Protein AF-A0A1R4H6D2-F1 (afdb_monomer_lite)

Organism: NCBI:txid360316

Foldseek 3Di:
DDDDDDDDDPVVVVVLCVVCVVVVHDSVVVVVVVVVVVVVVVVVVVVVVVVVVCVVVVVDDDDDPVVVVVVVVD

pLDDT: mean 91.83, std 6.9, range [56.44, 97.19]

Radius of gyration: 20.91 Å; chains: 1; bounding box: 53×27×45 Å

Structure (mmCIF, N/CA/C/O backbone):
data_AF-A0A1R4H6D2-F1
#
_entry.id   AF-A0A1R4H6D2-F1
#
loop_
_atom_site.group_PDB
_atom_site.id
_atom_site.type_symbol
_atom_site.label_atom_id
_atom_site.label_alt_id
_atom_site.label_comp_id
_atom_site.label_asym_id
_atom_site.label_entity_id
_atom_site.label_seq_id
_atom_site.pdbx_PDB_ins_code
_atom_site.Cartn_x
_atom_site.Cartn_y
_atom_site.Cartn_z
_atom_site.occupancy
_atom_site.B_iso_or_equiv
_atom_site.auth_seq_id
_atom_site.auth_comp_id
_atom_site.auth_asym_id
_atom_site.auth_atom_id
_atom_site.pdbx_PDB_model_num
ATOM 1 N N . MET A 1 1 ? -2.758 18.923 -14.013 1.00 62.28 1 MET A N 1
ATOM 2 C CA . MET A 1 1 ? -1.640 17.954 -14.008 1.00 62.28 1 MET A CA 1
ATOM 3 C C . MET A 1 1 ? -0.449 18.647 -13.377 1.00 62.28 1 MET A C 1
ATOM 5 O O . MET A 1 1 ? -0.074 19.708 -13.861 1.00 62.28 1 MET A O 1
ATOM 9 N N . THR A 1 2 ? 0.081 18.102 -12.285 1.00 85.75 2 THR A N 1
ATOM 10 C CA . THR A 1 2 ? 1.225 18.672 -11.556 1.00 85.75 2 THR A CA 1
ATOM 11 C C . THR A 1 2 ? 2.448 17.799 -11.816 1.00 85.75 2 THR A C 1
ATOM 13 O O . THR A 1 2 ? 2.331 16.575 -11.805 1.00 85.75 2 THR A O 1
ATOM 16 N N . THR A 1 3 ? 3.607 18.406 -12.070 1.00 85.75 3 THR A N 1
ATOM 17 C CA . THR A 1 3 ? 4.850 17.674 -12.350 1.00 85.75 3 THR A CA 1
ATOM 18 C C . THR A 1 3 ? 5.700 17.586 -11.090 1.00 85.75 3 THR A C 1
ATOM 20 O O . THR A 1 3 ? 6.124 18.611 -10.561 1.00 85.75 3 THR A O 1
ATOM 23 N N . LEU A 1 4 ? 5.983 16.364 -10.642 1.00 86.94 4 LEU A N 1
ATOM 24 C CA . LEU A 1 4 ? 6.929 16.085 -9.564 1.00 86.94 4 LEU A CA 1
ATOM 25 C C . LEU A 1 4 ? 8.302 15.750 -10.163 1.00 86.94 4 LEU A C 1
ATOM 27 O O . LEU A 1 4 ? 8.393 14.936 -11.081 1.00 86.94 4 LEU A O 1
ATOM 31 N N . LYS A 1 5 ? 9.369 16.365 -9.645 1.00 91.56 5 LYS A N 1
ATOM 32 C CA . LYS A 1 5 ? 10.754 15.971 -9.942 1.00 91.56 5 LYS A CA 1
ATOM 33 C C . LYS A 1 5 ? 11.298 15.188 -8.754 1.00 91.56 5 LYS A C 1
ATOM 35 O O . LYS A 1 5 ? 11.251 15.687 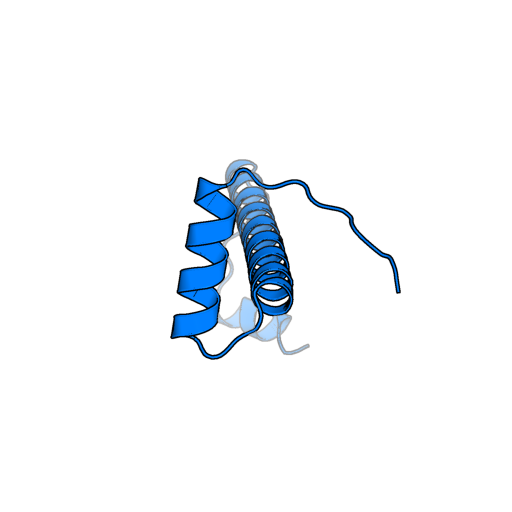-7.634 1.00 91.56 5 LYS A O 1
ATOM 40 N N . LEU A 1 6 ? 11.807 13.989 -9.013 1.00 88.88 6 LEU A N 1
ATOM 41 C CA . LEU A 1 6 ? 12.359 13.085 -8.009 1.00 88.88 6 LEU A CA 1
ATOM 42 C C . LEU A 1 6 ? 13.800 12.746 -8.387 1.00 88.88 6 LEU A C 1
ATOM 44 O O . LEU A 1 6 ? 14.065 12.392 -9.536 1.00 88.88 6 LEU A O 1
ATOM 48 N N . THR A 1 7 ? 14.711 12.849 -7.426 1.00 93.75 7 THR A N 1
ATOM 49 C CA . THR A 1 7 ? 16.095 12.391 -7.576 1.00 93.75 7 THR A CA 1
ATOM 50 C C . THR A 1 7 ? 16.222 11.056 -6.862 1.00 93.75 7 THR A C 1
ATOM 52 O O . THR A 1 7 ? 15.905 10.964 -5.678 1.00 93.75 7 THR A O 1
ATOM 55 N N . LEU A 1 8 ? 16.662 10.031 -7.586 1.00 92.25 8 LEU A N 1
ATOM 56 C CA . LEU A 1 8 ? 16.919 8.694 -7.059 1.00 92.25 8 LEU A CA 1
ATOM 57 C C . LEU A 1 8 ? 18.421 8.434 -7.107 1.00 92.25 8 LEU A C 1
ATOM 59 O O . LEU A 1 8 ? 19.096 8.928 -8.010 1.00 92.25 8 LEU A O 1
ATOM 63 N N . ASP A 1 9 ? 18.930 7.657 -6.157 1.00 97.19 9 ASP A N 1
ATOM 64 C CA . ASP A 1 9 ? 20.262 7.084 -6.307 1.00 97.19 9 ASP A CA 1
ATOM 65 C C . ASP A 1 9 ? 20.284 6.036 -7.435 1.00 97.19 9 ASP A C 1
ATOM 67 O O . ASP A 1 9 ? 19.250 5.491 -7.846 1.00 97.19 9 ASP A O 1
ATOM 71 N N . ASP A 1 10 ? 21.483 5.760 -7.949 1.00 96.12 10 ASP A N 1
ATOM 72 C CA . ASP A 1 10 ? 21.664 4.862 -9.090 1.00 96.12 10 ASP A CA 1
ATOM 73 C C . ASP A 1 10 ? 21.172 3.441 -8.786 1.00 96.12 10 ASP A C 1
ATOM 75 O O . ASP A 1 10 ? 20.564 2.794 -9.643 1.00 96.12 10 ASP A O 1
ATOM 79 N N . SER A 1 11 ? 21.390 2.953 -7.561 1.00 96.62 11 SER A N 1
ATOM 80 C CA . SER A 1 11 ? 20.957 1.617 -7.142 1.00 96.62 11 SER A CA 1
ATOM 81 C C . SER A 1 11 ? 19.440 1.456 -7.185 1.00 96.62 11 SER A C 1
ATOM 83 O O . SER A 1 11 ? 18.928 0.467 -7.715 1.00 96.62 11 SER A O 1
ATOM 85 N N . LEU A 1 12 ? 18.712 2.440 -6.667 1.00 94.94 12 LEU A N 1
ATOM 86 C CA . LEU A 1 12 ? 17.263 2.454 -6.607 1.00 94.94 12 LEU A CA 1
ATOM 87 C C . LEU A 1 12 ? 16.668 2.642 -8.000 1.00 94.94 12 LEU A C 1
ATOM 89 O O . LEU A 1 12 ? 15.709 1.955 -8.350 1.00 94.94 12 LEU A O 1
ATOM 93 N N . PHE A 1 13 ? 17.264 3.503 -8.830 1.00 95.00 13 PHE A N 1
ATOM 94 C CA . PHE A 1 13 ? 16.839 3.655 -10.219 1.00 95.00 13 PHE A CA 1
ATOM 95 C C . PHE A 1 13 ? 17.027 2.363 -11.028 1.00 95.00 13 PHE A C 1
ATOM 97 O O . PHE A 1 13 ? 16.134 1.975 -11.789 1.00 95.00 13 PHE A O 1
ATOM 104 N N . GLN A 1 14 ? 18.151 1.659 -10.848 1.00 96.38 14 GLN A N 1
ATOM 105 C CA . GLN A 1 14 ? 18.375 0.363 -11.492 1.00 96.38 14 GLN A CA 1
ATOM 106 C C . GLN A 1 14 ? 17.372 -0.690 -11.022 1.00 96.38 14 GLN A C 1
ATOM 108 O O . GLN A 1 14 ? 16.813 -1.413 -11.852 1.00 96.38 14 GLN A O 1
ATOM 113 N N . LEU A 1 15 ? 17.114 -0.763 -9.714 1.00 96.38 15 LEU A N 1
ATOM 114 C CA . LEU A 1 15 ? 16.133 -1.686 -9.154 1.00 96.38 15 LEU A CA 1
ATOM 115 C C . LEU A 1 15 ? 14.734 -1.411 -9.713 1.00 96.38 15 LEU A C 1
ATOM 117 O O . LEU A 1 15 ? 14.090 -2.328 -10.220 1.00 96.38 15 LEU A O 1
ATOM 121 N N . LEU A 1 16 ? 14.293 -0.152 -9.685 1.00 95.31 16 LEU A N 1
ATOM 122 C CA . LEU A 1 16 ? 13.015 0.271 -10.249 1.00 95.31 16 LEU A CA 1
ATOM 123 C C . LEU A 1 16 ? 12.911 -0.111 -11.728 1.00 95.31 16 LEU A C 1
ATOM 125 O O . LEU A 1 16 ? 11.911 -0.689 -12.145 1.00 95.31 16 LEU A O 1
ATOM 129 N N . SER A 1 17 ? 13.950 0.181 -12.511 1.00 95.12 17 SER A N 1
ATOM 130 C CA . SER A 1 17 ? 13.969 -0.098 -13.949 1.00 95.12 17 SER A CA 1
ATOM 131 C C . SER A 1 17 ? 13.886 -1.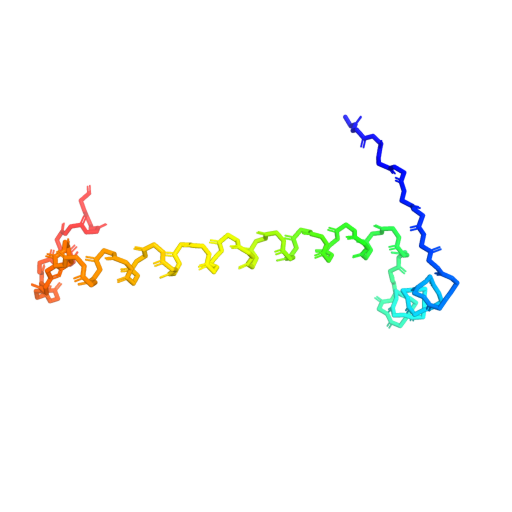592 -14.247 1.00 95.12 17 SER A C 1
ATOM 133 O O . SER A 1 17 ? 13.136 -2.010 -15.130 1.00 95.12 17 SER A O 1
ATOM 135 N N . LYS A 1 18 ? 14.610 -2.414 -13.480 1.00 97.00 18 LYS A N 1
ATOM 136 C CA . LYS A 1 18 ? 14.562 -3.874 -13.591 1.00 97.00 18 LYS A CA 1
ATOM 137 C C . LYS A 1 18 ? 13.174 -4.414 -13.245 1.00 97.00 18 LYS A C 1
ATOM 139 O O . LYS A 1 18 ? 12.642 -5.232 -13.992 1.00 97.00 18 LYS A O 1
ATOM 144 N N . THR A 1 19 ? 12.590 -3.949 -12.143 1.00 96.69 19 THR A N 1
ATOM 145 C CA . THR A 1 19 ? 11.259 -4.373 -11.688 1.00 96.69 19 THR A CA 1
ATOM 146 C C . THR A 1 19 ? 10.176 -3.957 -12.679 1.00 96.69 19 THR A C 1
ATOM 148 O O . THR A 1 19 ? 9.349 -4.780 -13.058 1.00 96.69 19 THR A O 1
ATOM 151 N N . ALA A 1 20 ? 10.215 -2.716 -13.168 1.00 96.62 20 ALA A N 1
ATOM 152 C CA . ALA A 1 20 ? 9.278 -2.225 -14.173 1.00 96.62 20 ALA A CA 1
ATOM 153 C C . ALA A 1 20 ? 9.356 -3.052 -15.463 1.00 96.62 20 ALA A C 1
ATOM 155 O O . ALA A 1 20 ? 8.329 -3.511 -15.957 1.00 96.62 20 ALA A O 1
ATOM 156 N N . SER A 1 21 ? 10.572 -3.333 -15.946 1.00 96.44 21 SER A N 1
ATOM 157 C CA . SER A 1 21 ? 10.799 -4.171 -17.128 1.00 96.44 21 SER A CA 1
ATOM 158 C C . SER A 1 21 ? 10.238 -5.587 -16.960 1.00 96.44 21 SER A C 1
ATOM 160 O O . SER A 1 21 ? 9.532 -6.077 -17.841 1.00 96.44 21 SER A O 1
ATOM 162 N N . ALA A 1 22 ? 10.462 -6.221 -15.803 1.00 96.88 22 ALA A N 1
ATOM 163 C CA . ALA A 1 22 ? 9.925 -7.552 -15.510 1.00 96.88 22 ALA A CA 1
ATOM 164 C C . ALA A 1 22 ? 8.385 -7.593 -15.497 1.00 96.88 22 ALA A C 1
ATOM 166 O O . ALA A 1 22 ? 7.793 -8.620 -15.818 1.00 96.88 22 ALA A O 1
ATOM 167 N N . LEU A 1 23 ? 7.743 -6.472 -15.157 1.00 95.25 23 LEU A N 1
ATOM 168 C CA . LEU A 1 23 ? 6.288 -6.309 -15.152 1.00 95.25 23 LEU A CA 1
ATOM 169 C C . LEU A 1 23 ? 5.728 -5.784 -16.488 1.00 95.25 23 LEU A C 1
ATOM 171 O O . LEU A 1 23 ? 4.519 -5.593 -16.601 1.00 95.25 23 LEU A O 1
ATOM 175 N N . GLY A 1 24 ? 6.580 -5.524 -17.488 1.00 95.8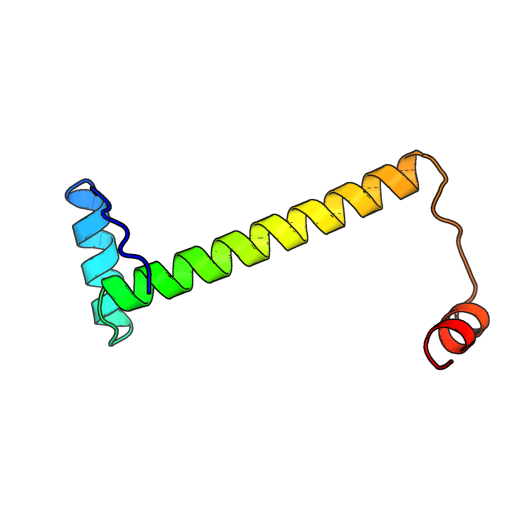1 24 GLY A N 1
ATOM 176 C CA . GLY A 1 24 ? 6.172 -4.926 -18.763 1.00 95.81 24 GLY A CA 1
ATOM 177 C C . GLY A 1 24 ? 5.697 -3.472 -18.644 1.00 95.81 24 GLY A C 1
ATOM 178 O O . GLY A 1 24 ? 4.912 -3.015 -19.473 1.00 95.81 24 GLY A O 1
ATOM 179 N N . LYS A 1 25 ? 6.141 -2.747 -17.610 1.00 94.19 25 LYS A N 1
ATOM 180 C CA . LYS A 1 25 ? 5.743 -1.364 -17.303 1.00 94.19 25 LYS A CA 1
ATOM 181 C C . LYS A 1 25 ? 6.891 -0.377 -17.519 1.00 94.19 25 LYS A C 1
ATOM 183 O O . LYS A 1 25 ? 8.067 -0.736 -17.473 1.00 94.19 25 LYS A O 1
ATOM 188 N N . ASN A 1 26 ? 6.551 0.899 -17.700 1.00 95.12 26 ASN A N 1
ATOM 189 C CA . ASN A 1 26 ? 7.521 1.992 -17.626 1.00 95.12 26 ASN A CA 1
ATOM 190 C C . ASN A 1 26 ? 7.857 2.296 -16.148 1.00 95.12 26 ASN A C 1
ATOM 192 O O . ASN A 1 26 ? 6.942 2.309 -15.320 1.00 95.12 26 ASN A O 1
ATOM 196 N N . PRO A 1 27 ? 9.126 2.595 -15.800 1.00 92.88 27 PRO A N 1
ATOM 197 C CA . PRO A 1 27 ? 9.518 3.020 -14.453 1.00 92.88 27 PRO A CA 1
ATOM 198 C C . PRO A 1 27 ? 8.646 4.124 -13.835 1.00 92.88 27 PRO A C 1
ATOM 200 O O . PRO A 1 27 ? 8.338 4.061 -12.649 1.00 92.88 27 PRO A O 1
ATOM 203 N N . LEU A 1 28 ? 8.219 5.119 -14.619 1.00 92.69 28 LEU A N 1
ATOM 204 C CA . LEU A 1 28 ? 7.380 6.220 -14.130 1.00 92.69 28 LEU A CA 1
ATOM 205 C C . LEU A 1 28 ? 5.958 5.772 -13.783 1.00 92.69 28 LEU A C 1
ATOM 207 O O . LEU A 1 28 ? 5.388 6.261 -12.807 1.00 92.69 28 LEU A O 1
ATOM 211 N N . ASP A 1 29 ? 5.390 4.850 -14.559 1.00 93.50 29 ASP A N 1
ATOM 212 C CA . ASP A 1 29 ? 4.067 4.301 -14.264 1.00 93.50 29 ASP A CA 1
ATOM 213 C C . ASP A 1 29 ? 4.127 3.414 -13.020 1.00 93.50 29 ASP A C 1
ATOM 215 O O . ASP A 1 29 ? 3.269 3.529 -12.148 1.00 93.50 29 ASP A O 1
ATOM 219 N N . LEU A 1 30 ? 5.200 2.628 -12.869 1.00 94.88 30 LEU A N 1
ATOM 220 C CA . LEU A 1 30 ? 5.432 1.851 -11.654 1.00 94.88 30 LEU A CA 1
ATOM 221 C C . LEU A 1 30 ? 5.610 2.751 -10.419 1.00 94.88 30 LEU A C 1
ATOM 223 O O . LEU A 1 30 ? 5.027 2.459 -9.380 1.00 94.88 30 LEU A O 1
ATOM 227 N N . ILE A 1 31 ? 6.355 3.863 -10.517 1.00 94.19 31 ILE A N 1
ATOM 228 C CA . ILE A 1 31 ? 6.466 4.840 -9.415 1.00 94.19 31 ILE A CA 1
ATOM 229 C C . ILE A 1 31 ? 5.082 5.353 -9.015 1.00 94.19 31 ILE A C 1
ATOM 231 O O . ILE A 1 31 ? 4.785 5.428 -7.825 1.00 94.19 31 ILE A O 1
ATOM 235 N N . ARG A 1 32 ? 4.240 5.720 -9.990 1.00 93.12 32 ARG A N 1
ATOM 236 C CA . ARG A 1 32 ? 2.899 6.241 -9.705 1.00 93.12 32 ARG A CA 1
ATOM 237 C C . ARG A 1 32 ? 2.071 5.218 -8.935 1.00 93.12 32 ARG A C 1
ATOM 239 O O . ARG A 1 32 ? 1.498 5.572 -7.913 1.00 93.12 32 ARG A O 1
ATOM 246 N N . GLU A 1 33 ? 2.046 3.974 -9.401 1.00 94.38 33 GLU A N 1
ATOM 247 C CA . GLU A 1 33 ? 1.311 2.893 -8.742 1.00 94.38 33 GLU A CA 1
ATOM 248 C C . GLU A 1 33 ? 1.813 2.638 -7.319 1.00 94.38 33 GLU A C 1
ATOM 250 O O . GLU A 1 33 ? 1.010 2.563 -6.395 1.00 94.38 33 GLU A O 1
ATOM 255 N N . VAL A 1 34 ? 3.133 2.552 -7.129 1.00 94.88 34 VAL A N 1
ATOM 256 C CA . VAL A 1 34 ? 3.730 2.291 -5.812 1.00 94.88 34 VAL A CA 1
ATOM 257 C C . VAL A 1 34 ? 3.432 3.423 -4.833 1.00 94.88 34 VAL A C 1
ATOM 259 O O . VAL A 1 34 ? 3.100 3.151 -3.684 1.00 94.88 34 VAL A O 1
ATOM 262 N N . ILE A 1 35 ? 3.519 4.684 -5.270 1.00 94.44 35 ILE A N 1
ATOM 263 C CA . ILE A 1 35 ? 3.178 5.831 -4.417 1.00 94.44 35 ILE A CA 1
ATOM 264 C C . ILE A 1 35 ? 1.697 5.793 -4.040 1.00 94.44 35 ILE A C 1
ATOM 266 O O . ILE A 1 35 ? 1.380 5.997 -2.874 1.00 94.44 35 ILE A O 1
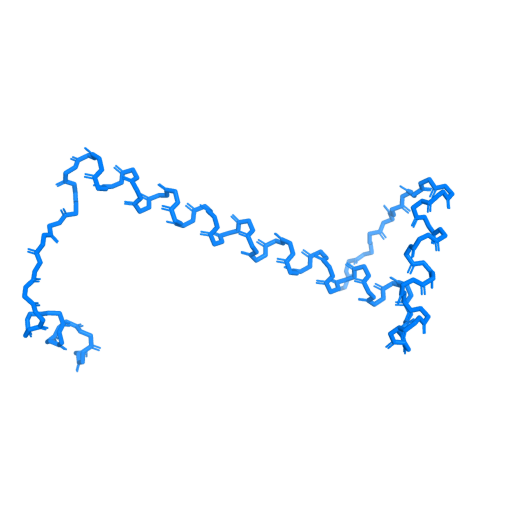ATOM 270 N N . THR A 1 36 ? 0.800 5.527 -4.994 1.00 95.38 36 THR A N 1
ATOM 271 C CA . THR A 1 36 ? -0.637 5.412 -4.710 1.00 95.38 36 THR A CA 1
ATOM 272 C C . THR A 1 36 ? -0.903 4.314 -3.687 1.00 95.38 36 THR A C 1
ATOM 274 O O . THR A 1 36 ? -1.491 4.599 -2.650 1.00 95.38 36 THR A O 1
ATOM 277 N N . TYR A 1 37 ? -0.386 3.109 -3.929 1.00 96.19 37 TYR A N 1
ATOM 278 C CA . TYR A 1 37 ? -0.555 1.974 -3.027 1.00 96.19 37 TYR A CA 1
ATOM 279 C C . TYR A 1 37 ? -0.021 2.268 -1.621 1.00 96.19 37 TYR A C 1
ATOM 281 O O . TYR A 1 37 ? -0.681 1.990 -0.628 1.00 96.19 37 TYR A O 1
ATOM 289 N N . TYR A 1 38 ? 1.166 2.870 -1.521 1.00 95.88 38 TYR A N 1
ATOM 290 C CA . TYR A 1 38 ? 1.764 3.187 -0.227 1.00 95.88 38 TYR A CA 1
ATOM 291 C C . TYR A 1 38 ? 0.975 4.254 0.543 1.00 95.88 38 TYR A C 1
ATOM 293 O O . TYR A 1 38 ? 0.875 4.185 1.763 1.00 95.88 38 TYR A O 1
ATOM 301 N N . LEU A 1 39 ? 0.408 5.246 -0.150 1.00 96.12 39 LEU A N 1
ATOM 302 C CA . LEU A 1 39 ? -0.436 6.256 0.492 1.00 96.12 39 LEU A CA 1
ATOM 303 C C . LEU A 1 39 ? -1.760 5.668 0.989 1.00 96.12 39 LEU A C 1
ATOM 305 O O . LEU A 1 39 ? -2.210 6.056 2.063 1.00 96.12 39 LEU A O 1
ATOM 309 N N . GLU A 1 40 ? -2.360 4.747 0.233 1.00 96.50 40 GLU A N 1
ATOM 310 C CA . GLU A 1 40 ? -3.556 4.010 0.660 1.00 96.50 40 GLU A CA 1
ATOM 311 C C . GLU A 1 40 ? -3.260 3.156 1.902 1.00 96.50 40 GLU A C 1
ATOM 313 O O . GLU A 1 40 ? -3.964 3.270 2.900 1.00 96.50 40 GLU A O 1
ATOM 318 N N . ASP A 1 41 ? -2.156 2.405 1.897 1.00 97.19 41 ASP A N 1
ATOM 319 C CA . ASP A 1 41 ? -1.732 1.572 3.033 1.00 97.19 41 ASP A CA 1
ATOM 320 C C . ASP A 1 41 ? -1.466 2.400 4.306 1.00 97.19 41 ASP A C 1
ATOM 322 O O . ASP A 1 41 ? -1.859 2.019 5.410 1.00 97.19 41 ASP A O 1
ATOM 326 N N . LEU A 1 42 ? -0.856 3.583 4.168 1.00 97.19 42 LEU A N 1
ATOM 327 C CA . LEU A 1 42 ? -0.663 4.499 5.296 1.00 97.19 42 LEU A CA 1
ATOM 328 C C . LEU A 1 42 ? -1.984 5.024 5.868 1.00 97.19 42 LEU A C 1
ATOM 330 O O . LEU A 1 42 ? -2.088 5.198 7.084 1.00 97.19 42 LEU A O 1
ATOM 334 N N . GLU A 1 43 ? -2.973 5.296 5.019 1.00 96.00 43 GLU A N 1
ATOM 335 C CA . GLU A 1 43 ? -4.289 5.741 5.475 1.00 96.00 43 GLU A CA 1
ATOM 336 C C . GLU A 1 43 ? -5.039 4.609 6.184 1.00 96.00 43 GLU A C 1
ATOM 338 O O . GLU A 1 43 ? -5.611 4.832 7.251 1.00 96.00 43 GLU A O 1
ATOM 343 N N . ASP A 1 44 ? -4.955 3.383 5.670 1.00 96.19 44 ASP A N 1
ATOM 344 C CA . ASP A 1 44 ? -5.525 2.201 6.319 1.00 96.19 44 ASP A CA 1
ATOM 345 C C . ASP A 1 44 ? -4.901 1.963 7.703 1.00 96.19 44 ASP A C 1
ATOM 347 O O . ASP A 1 44 ? -5.613 1.757 8.692 1.00 96.19 44 ASP A O 1
ATOM 351 N N . LEU A 1 45 ? -3.571 2.074 7.816 1.00 96.31 45 LEU A N 1
ATOM 352 C CA . LEU A 1 45 ? -2.863 1.999 9.098 1.00 96.31 45 LEU A CA 1
ATOM 353 C C . LEU A 1 45 ? -3.295 3.103 10.068 1.00 96.31 45 LEU A C 1
ATOM 355 O O . LEU A 1 45 ? -3.427 2.855 11.273 1.00 96.31 45 LEU A O 1
ATOM 359 N N . ARG A 1 46 ? -3.525 4.317 9.562 1.00 95.50 46 ARG A N 1
ATOM 360 C CA . ARG A 1 46 ? -4.007 5.446 10.363 1.00 95.50 46 ARG A CA 1
ATOM 361 C C . ARG A 1 46 ? -5.409 5.168 10.904 1.00 95.50 46 ARG A C 1
ATOM 363 O O . ARG A 1 46 ? -5.625 5.290 12.105 1.00 95.50 46 ARG A O 1
ATOM 370 N N . LEU A 1 47 ? -6.336 4.725 10.054 1.00 96.00 47 LEU A N 1
ATOM 371 C CA . LEU A 1 47 ? -7.706 4.374 10.447 1.00 96.00 47 LEU A CA 1
ATOM 372 C C . LEU A 1 47 ? -7.746 3.234 11.469 1.00 96.00 47 LEU A C 1
ATOM 374 O O . LEU A 1 47 ? -8.513 3.289 12.433 1.00 96.00 47 LEU A O 1
ATOM 378 N N . ALA A 1 48 ? -6.908 2.213 11.284 1.00 94.56 48 ALA A N 1
ATOM 379 C CA . ALA A 1 48 ? -6.785 1.116 12.237 1.00 94.56 48 ALA A CA 1
ATOM 380 C C . ALA A 1 48 ? -6.268 1.605 13.600 1.00 94.56 48 ALA A C 1
ATOM 382 O O . ALA A 1 48 ? -6.778 1.195 14.643 1.00 94.56 48 ALA A O 1
ATOM 383 N N . SER A 1 49 ? -5.288 2.512 13.592 1.00 94.62 49 SER A N 1
ATOM 384 C CA . SER A 1 49 ? -4.722 3.102 14.810 1.00 94.62 49 SER A CA 1
ATOM 385 C C . SER A 1 49 ? -5.753 3.954 15.559 1.00 94.62 49 SER A C 1
ATOM 387 O O . SER A 1 49 ? -5.919 3.787 16.766 1.00 94.62 49 SER A O 1
ATOM 389 N N . ASP A 1 50 ? -6.515 4.786 14.843 1.00 93.25 50 ASP A N 1
ATOM 390 C CA . ASP A 1 50 ? -7.617 5.570 15.414 1.00 93.25 50 ASP A CA 1
ATOM 391 C C . ASP A 1 50 ? -8.691 4.661 16.042 1.00 93.25 50 ASP A C 1
ATOM 393 O O . ASP A 1 50 ? -9.235 4.955 17.110 1.00 93.25 50 ASP A O 1
ATOM 397 N N . ALA A 1 51 ? -9.015 3.537 15.394 1.00 91.25 51 ALA A N 1
ATOM 398 C CA . ALA A 1 51 ? -9.980 2.572 15.918 1.00 91.25 51 ALA A CA 1
ATOM 399 C C . ALA A 1 51 ? -9.498 1.928 17.229 1.00 91.25 51 ALA A C 1
ATOM 401 O O . ALA A 1 51 ? -10.289 1.784 18.166 1.00 91.25 51 ALA A O 1
ATOM 402 N N . LEU A 1 52 ? -8.209 1.581 17.318 1.00 92.94 52 LEU A N 1
ATOM 403 C CA . LEU A 1 52 ? -7.604 1.073 18.551 1.00 92.94 52 LEU A CA 1
ATOM 404 C C . LEU A 1 52 ? -7.647 2.117 19.668 1.00 92.94 52 LEU A C 1
ATOM 406 O O . LEU A 1 52 ? -8.057 1.793 20.780 1.00 92.94 52 LEU A O 1
ATOM 410 N N . GLU A 1 53 ? -7.315 3.374 19.373 1.00 92.88 53 GLU A N 1
ATOM 411 C CA . GLU A 1 53 ? -7.353 4.451 20.366 1.00 92.88 53 GLU A CA 1
ATOM 412 C C . GLU A 1 53 ? -8.771 4.659 20.928 1.00 92.88 53 GLU A C 1
ATOM 414 O O . GLU A 1 53 ? -8.962 4.791 22.139 1.00 92.88 53 GLU A O 1
ATOM 419 N N . ARG A 1 54 ? -9.797 4.626 20.069 1.00 89.88 54 ARG A N 1
ATOM 420 C CA . ARG A 1 54 ? -11.207 4.697 20.496 1.00 89.88 54 ARG A CA 1
ATOM 421 C C . ARG A 1 54 ? -11.604 3.516 21.375 1.00 89.88 54 ARG A C 1
ATOM 423 O O . ARG A 1 54 ? -12.414 3.670 22.289 1.00 89.88 54 ARG A O 1
ATOM 430 N N . LEU A 1 55 ? -11.075 2.329 21.094 1.00 89.00 55 LEU A N 1
ATOM 431 C CA . LEU A 1 55 ? -11.310 1.147 21.916 1.00 89.00 55 LEU A CA 1
ATOM 432 C C . LEU A 1 55 ? -10.650 1.289 23.294 1.00 89.00 55 LEU A C 1
ATOM 434 O O . LEU A 1 55 ? -11.310 1.046 24.302 1.00 89.00 55 LEU A O 1
ATOM 438 N N . GLU A 1 56 ? -9.404 1.762 23.355 1.00 90.31 56 GLU A N 1
ATOM 439 C CA . GLU A 1 56 ? -8.685 2.018 24.613 1.00 90.31 56 GLU A CA 1
ATOM 440 C C . GLU A 1 56 ? -9.360 3.093 25.475 1.00 90.31 56 GLU A C 1
ATOM 442 O O . GLU A 1 56 ? -9.437 2.957 26.697 1.00 90.31 56 GLU A O 1
ATOM 447 N N . LYS A 1 57 ? -9.911 4.136 24.847 1.00 91.56 57 LYS A N 1
ATOM 448 C CA . LYS A 1 57 ? -10.674 5.196 25.524 1.00 91.56 57 LYS A CA 1
ATOM 449 C C . LYS A 1 57 ? -12.063 4.751 26.001 1.00 91.56 57 LYS A C 1
ATOM 451 O O . LYS A 1 57 ? -12.746 5.520 26.674 1.00 91.56 57 LYS A O 1
ATOM 456 N N . GLY A 1 58 ? -12.492 3.530 25.670 1.00 87.50 58 GLY A N 1
ATOM 457 C CA . GLY A 1 58 ? -13.829 3.024 25.992 1.00 87.50 58 GLY A CA 1
ATOM 458 C C . GLY A 1 58 ? -14.948 3.655 25.155 1.00 87.50 58 GLY A C 1
ATOM 459 O O . GLY A 1 58 ? -16.118 3.543 25.504 1.00 87.50 58 GLY A O 1
ATOM 460 N N . GLU A 1 59 ? -14.606 4.308 24.043 1.00 86.56 59 GLU A N 1
ATOM 461 C CA . GLU A 1 59 ? -15.551 4.938 23.109 1.00 86.56 59 GLU A CA 1
ATOM 462 C C . GLU A 1 59 ? -16.140 3.929 22.106 1.00 86.56 59 GLU A C 1
ATOM 464 O O . GLU A 1 59 ? -16.998 4.275 21.289 1.00 86.56 59 GLU A O 1
ATOM 469 N N . SER A 1 60 ? -15.675 2.677 22.151 1.00 81.69 60 SER A N 1
ATOM 470 C CA . SER A 1 60 ? -16.185 1.565 21.348 1.00 81.69 60 SER A CA 1
ATOM 471 C C . SER A 1 60 ? -16.994 0.607 22.222 1.00 81.69 60 SER A C 1
ATOM 473 O O . SER A 1 60 ? -16.445 -0.061 23.095 1.00 81.69 60 SER A O 1
ATOM 475 N N . CYS A 1 61 ? -18.302 0.524 21.973 1.00 78.12 61 CYS A N 1
ATOM 476 C CA . CYS A 1 61 ? -19.201 -0.412 22.650 1.00 78.12 61 CYS A CA 1
ATOM 477 C C . CYS A 1 61 ? -19.368 -1.700 21.835 1.00 78.12 61 CYS A C 1
ATOM 479 O O . CYS A 1 61 ? -19.407 -1.663 20.604 1.00 78.12 61 CYS A O 1
ATOM 481 N N . THR A 1 62 ? -19.541 -2.832 22.517 1.00 83.12 62 THR A N 1
ATOM 482 C CA . THR A 1 62 ? -20.022 -4.060 21.879 1.00 83.12 62 THR A CA 1
ATOM 483 C C . THR A 1 62 ? -21.519 -3.940 21.606 1.00 83.12 62 THR A C 1
ATOM 485 O O . THR A 1 62 ? -22.286 -3.528 22.474 1.00 83.12 62 THR A O 1
ATOM 488 N N . ILE A 1 63 ? -21.936 -4.302 20.396 1.00 88.94 63 ILE A N 1
ATOM 489 C CA . ILE A 1 63 ? -23.346 -4.380 19.996 1.00 88.94 63 ILE A CA 1
ATOM 490 C C . ILE A 1 63 ? -23.643 -5.785 19.471 1.00 88.94 63 ILE A C 1
ATOM 492 O O . ILE A 1 63 ? -22.723 -6.507 19.075 1.00 88.94 63 ILE A O 1
ATOM 496 N N . SER A 1 64 ? -24.910 -6.202 19.499 1.00 92.25 64 SER A N 1
ATOM 497 C CA . SER A 1 64 ? -25.310 -7.476 18.895 1.00 92.25 64 SER A CA 1
ATOM 498 C C . SER A 1 64 ? -25.268 -7.393 17.366 1.00 92.25 64 SER A C 1
ATOM 500 O O . SER A 1 64 ? -25.311 -6.305 16.788 1.00 92.25 64 SER A O 1
ATOM 502 N N . LEU A 1 65 ? -25.212 -8.552 16.701 1.00 91.50 65 LEU A N 1
ATOM 503 C CA . LEU A 1 65 ? -25.303 -8.619 15.241 1.00 91.50 65 LEU A CA 1
ATOM 504 C C . LEU A 1 65 ? -26.610 -7.986 14.737 1.00 91.50 65 LEU A C 1
ATOM 506 O O . LEU A 1 65 ? -26.559 -7.155 13.836 1.00 91.50 65 LEU A O 1
ATOM 510 N N . ASP A 1 66 ? -27.741 -8.294 15.382 1.00 93.69 66 ASP A N 1
ATOM 511 C CA . ASP A 1 66 ? -29.054 -7.732 15.033 1.00 93.69 66 ASP A CA 1
ATOM 512 C C . ASP A 1 66 ? -29.059 -6.190 15.076 1.00 93.69 66 ASP A C 1
ATOM 514 O O . ASP A 1 66 ? -29.636 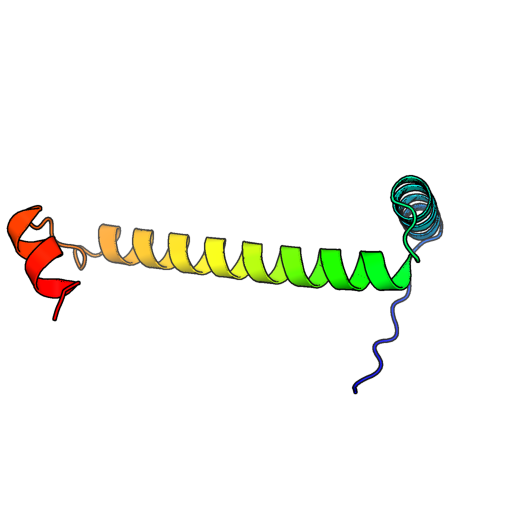-5.541 14.204 1.00 93.69 66 ASP A O 1
ATOM 518 N N . GLU A 1 67 ? -28.401 -5.581 16.073 1.00 90.38 67 GLU A N 1
ATOM 519 C CA . GLU A 1 67 ? -28.298 -4.118 16.181 1.00 90.38 67 GLU A CA 1
ATOM 520 C C . GLU A 1 67 ? -27.405 -3.529 15.076 1.00 90.38 67 GLU A C 1
ATOM 522 O O . GLU A 1 67 ? -27.718 -2.476 14.514 1.00 90.38 67 GLU A O 1
ATOM 527 N N . LEU A 1 68 ? -26.302 -4.203 14.739 1.00 91.12 68 LEU A N 1
ATOM 528 C CA . LEU A 1 68 ? -25.406 -3.774 13.665 1.00 91.12 68 LEU A CA 1
ATOM 529 C C . LEU A 1 68 ? -26.102 -3.819 12.298 1.00 91.12 68 LEU A C 1
ATOM 531 O O . LEU A 1 68 ? -26.000 -2.861 11.530 1.00 91.12 68 LEU A O 1
ATOM 535 N N . GLU A 1 69 ? -26.825 -4.901 12.005 1.00 92.69 69 GLU A N 1
ATOM 536 C CA . GLU A 1 69 ? -27.561 -5.068 10.746 1.00 92.69 69 GLU A CA 1
ATOM 537 C C . GLU A 1 69 ? -28.619 -3.973 10.560 1.00 92.69 69 GLU A C 1
ATOM 539 O O . GLU A 1 69 ? -28.736 -3.407 9.472 1.00 92.69 69 GLU A O 1
ATOM 544 N N . GLN A 1 70 ? -29.331 -3.598 11.628 1.00 92.44 70 GLN A N 1
ATOM 545 C CA . GLN A 1 70 ? -30.288 -2.488 11.587 1.00 92.44 70 GLN A CA 1
ATOM 546 C C . GLN A 1 70 ? -29.627 -1.137 11.277 1.00 92.44 70 GLN A C 1
ATOM 548 O O . GLN A 1 70 ? -30.235 -0.311 10.600 1.00 92.44 70 GLN A O 1
ATOM 553 N N . ARG A 1 71 ? -28.395 -0.898 11.746 1.00 88.69 71 ARG A N 1
ATOM 554 C CA . ARG A 1 71 ? -27.668 0.359 11.488 1.00 88.69 71 ARG A 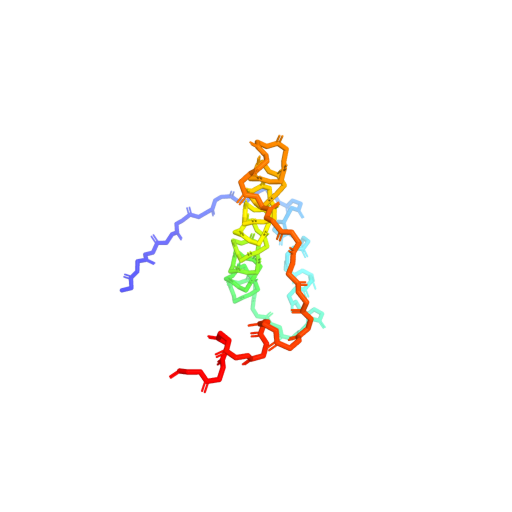CA 1
ATOM 555 C C . ARG A 1 71 ? -27.131 0.476 10.063 1.00 88.69 71 ARG A C 1
ATOM 557 O O . ARG A 1 71 ? -27.043 1.590 9.562 1.00 88.69 71 ARG A O 1
ATOM 564 N N . LEU A 1 72 ? -26.720 -0.633 9.445 1.00 89.62 72 LEU A N 1
ATOM 565 C CA . LEU A 1 72 ? -26.093 -0.634 8.113 1.00 89.62 72 LEU A CA 1
ATOM 566 C C . LEU A 1 72 ? -27.103 -0.677 6.958 1.00 89.62 72 LEU A C 1
ATOM 568 O O . LEU A 1 72 ? -26.770 -0.264 5.851 1.00 89.62 72 LEU A O 1
ATOM 572 N N . CYS A 1 73 ? -28.313 -1.185 7.201 1.00 77.12 73 CYS A N 1
ATOM 573 C CA . CYS A 1 73 ? -29.373 -1.315 6.195 1.00 77.12 73 CYS A CA 1
ATOM 574 C C . CYS A 1 73 ? -30.394 -0.155 6.203 1.00 77.12 73 CYS A C 1
ATOM 576 O O . CYS A 1 73 ? -31.434 -0.272 5.549 1.00 77.12 73 CYS A O 1
ATOM 578 N N . ALA A 1 74 ? -30.122 0.925 6.946 1.00 56.44 74 ALA A N 1
ATOM 579 C CA . ALA A 1 74 ? -30.919 2.158 6.989 1.00 56.44 74 ALA A CA 1
ATOM 580 C C . ALA A 1 74 ? -30.382 3.207 6.004 1.00 56.44 74 ALA A C 1
ATOM 582 O O . ALA A 1 74 ? -31.221 3.891 5.373 1.00 56.44 74 ALA A O 1
#

InterPro domains:
  IPR046257 Protein of unknown function DUF6290 [PF19807] (1-71)

Sequence (74 aa):
MTTLKLTLDDSLFQLLSKTASALGKNPLDLIREVITYYLEDLEDLRLASDALERLEKGESCTISLDELEQRLCA

Secondary structure (DSSP, 8-state):
--PPP----HHHHHHHHHHHHHTT--HHHHHHHHHHHHHHHHHHHHHHHHHHHHHHTT------HHHHHHHH--